Protein AF-A0A2E8AKB1-F1 (afdb_monomer_lite)

Foldseek 3Di:
DVVVVVVVVVVCVVVVVVVPPPVVCVVVCVPDDDPPPPDDDDDPDDDDPPCNPDDQDPDPDDDDDPDPVVVVVCCVVCVVVPCPPDDDPVRCVVCVVVVNNDDDPPVVVVVVVVVVVVVVVVVVVVVVVVPDPDDDDD

Sequence (138 aa):
MVKNFIVMLVLLTPIFLISCGSELAKVLGTDKMPPDEFTILTKPNLIIPPEYNLRPPAEGEVRPTPQQPSRELQAILFNNSNSSEDFSQSEINLMTGADVAESIPNIKEVLDSEMRDVEEVNANLETQIINTPSKKIN

Radius of gyration: 39.67 Å; chains: 1; bounding box: 84×77×95 Å

Structure (mmCIF, N/CA/C/O backbone):
data_AF-A0A2E8AKB1-F1
#
_entry.id   AF-A0A2E8AKB1-F1
#
loop_
_atom_site.group_PDB
_atom_site.id
_atom_site.type_symbol
_atom_site.label_atom_id
_atom_site.label_alt_id
_atom_site.label_comp_id
_atom_site.label_asym_id
_atom_site.label_entity_id
_atom_site.label_seq_id
_atom_site.pdbx_PDB_ins_code
_atom_site.Cartn_x
_atom_site.Cartn_y
_atom_site.Cartn_z
_atom_site.occupancy
_atom_site.B_iso_or_equiv
_atom_site.auth_seq_id
_atom_site.auth_comp_id
_atom_site.auth_asym_id
_atom_site.auth_atom_id
_atom_site.pdbx_PDB_model_num
ATOM 1 N N . MET A 1 1 ? 29.063 45.581 -60.591 1.00 61.56 1 MET A N 1
ATOM 2 C CA . MET A 1 1 ? 28.869 45.178 -59.179 1.00 61.56 1 MET A CA 1
ATOM 3 C C . MET A 1 1 ? 28.611 43.673 -59.022 1.00 61.56 1 MET A C 1
ATOM 5 O O . MET A 1 1 ? 29.262 43.052 -58.198 1.00 61.56 1 MET A O 1
ATOM 9 N N . VAL A 1 2 ? 27.759 43.059 -59.859 1.00 77.12 2 VAL A N 1
ATOM 10 C CA . VAL A 1 2 ? 27.381 41.626 -59.764 1.00 77.12 2 VAL A CA 1
ATOM 11 C C . VAL A 1 2 ? 28.548 40.640 -59.978 1.00 77.12 2 VAL A C 1
ATOM 13 O O . VAL A 1 2 ? 28.619 39.616 -59.310 1.00 77.12 2 VAL A O 1
ATOM 16 N N . LYS A 1 3 ? 29.515 40.960 -60.855 1.00 78.25 3 LYS A N 1
ATOM 17 C CA . LYS A 1 3 ? 30.681 40.095 -61.136 1.00 78.25 3 LYS A CA 1
ATOM 18 C C . LYS A 1 3 ? 31.564 39.880 -59.894 1.00 78.25 3 LYS A C 1
ATOM 20 O O . LYS A 1 3 ? 31.919 38.748 -59.592 1.00 78.25 3 LYS A O 1
ATOM 25 N N . ASN A 1 4 ? 31.874 40.944 -59.152 1.00 76.62 4 ASN A N 1
ATOM 26 C CA . ASN A 1 4 ? 32.689 40.870 -57.933 1.00 76.62 4 ASN A CA 1
ATOM 27 C C . ASN A 1 4 ? 31.974 40.094 -56.816 1.00 76.62 4 ASN A C 1
ATOM 29 O O . ASN A 1 4 ? 32.622 39.390 -56.049 1.00 76.62 4 ASN A O 1
ATOM 33 N N . PHE A 1 5 ? 30.641 40.179 -56.769 1.00 79.06 5 PHE A N 1
ATOM 34 C CA . PHE A 1 5 ? 29.824 39.425 -55.822 1.00 79.06 5 PHE A CA 1
ATOM 35 C C . PHE A 1 5 ? 29.819 37.920 -56.135 1.00 79.06 5 PHE A C 1
ATOM 37 O O . PHE A 1 5 ? 29.983 37.108 -55.232 1.00 79.06 5 PHE A O 1
ATOM 44 N N . ILE A 1 6 ? 29.736 37.542 -57.418 1.00 83.31 6 ILE A N 1
ATOM 45 C CA . ILE A 1 6 ? 29.833 36.139 -57.861 1.00 83.31 6 ILE A CA 1
ATOM 46 C C . ILE A 1 6 ? 31.212 35.550 -57.538 1.00 83.31 6 ILE A C 1
ATOM 48 O O . ILE A 1 6 ? 31.297 34.422 -57.062 1.00 83.31 6 ILE A O 1
ATOM 52 N N . VAL A 1 7 ? 32.292 36.309 -57.747 1.00 85.75 7 VAL A N 1
ATOM 53 C CA . VAL A 1 7 ? 33.654 35.849 -57.422 1.00 85.75 7 VAL A CA 1
ATOM 54 C C . VAL A 1 7 ? 33.821 35.628 -55.915 1.00 85.75 7 VAL A C 1
ATOM 56 O O . VAL A 1 7 ? 34.385 34.614 -55.514 1.00 85.75 7 VAL A O 1
ATOM 59 N N . MET A 1 8 ? 33.280 36.520 -55.079 1.00 82.00 8 MET A N 1
ATOM 60 C CA . MET A 1 8 ? 33.285 36.346 -53.621 1.00 82.00 8 MET A CA 1
ATOM 61 C C . MET A 1 8 ? 32.457 35.139 -53.170 1.00 82.00 8 MET A C 1
ATOM 63 O O . MET A 1 8 ? 32.908 34.383 -52.315 1.00 82.00 8 MET A O 1
ATOM 67 N N . LEU A 1 9 ? 31.289 34.910 -53.777 1.00 81.75 9 LEU A N 1
ATOM 68 C CA . LEU A 1 9 ? 30.443 33.754 -53.475 1.00 81.75 9 LEU A CA 1
ATOM 69 C C . LEU A 1 9 ? 31.159 32.434 -53.803 1.00 81.75 9 LEU A C 1
ATOM 71 O O . LEU A 1 9 ? 31.171 31.517 -52.988 1.00 81.75 9 LEU A O 1
ATOM 75 N N . VAL A 1 10 ? 31.803 32.355 -54.971 1.00 85.19 10 VAL A N 1
ATOM 76 C CA . VAL A 1 10 ? 32.547 31.160 -55.399 1.00 85.19 10 VAL A CA 1
ATOM 77 C C . VAL A 1 10 ? 33.753 30.910 -54.495 1.00 85.19 10 VAL A C 1
ATOM 79 O O . VAL A 1 10 ? 33.985 29.771 -54.104 1.00 85.19 10 VAL A O 1
ATOM 82 N N . LEU A 1 11 ? 34.474 31.955 -54.086 1.00 83.88 11 LEU A N 1
ATOM 83 C CA . LEU A 1 11 ? 35.616 31.810 -53.180 1.00 83.88 11 LEU A CA 1
ATOM 84 C C . LEU A 1 11 ? 35.206 31.379 -51.757 1.00 83.88 11 LEU A C 1
ATOM 86 O O . LEU A 1 11 ? 35.986 30.727 -51.069 1.00 83.88 11 LEU A O 1
ATOM 90 N N . LEU A 1 12 ? 33.987 31.717 -51.318 1.00 80.19 12 LEU A N 1
ATOM 91 C CA . LEU A 1 12 ? 33.484 31.404 -49.975 1.00 80.19 12 LEU A CA 1
ATOM 92 C C . LEU A 1 12 ? 32.954 29.964 -49.840 1.00 80.19 12 LEU A C 1
ATOM 94 O O . LEU A 1 12 ? 33.009 29.386 -48.754 1.00 80.19 12 LEU A O 1
ATOM 98 N N . THR A 1 13 ? 32.470 29.364 -50.933 1.00 75.81 13 THR A N 1
ATOM 99 C CA . THR A 1 13 ? 31.923 27.992 -50.932 1.00 75.81 13 THR A CA 1
ATOM 100 C C . THR A 1 13 ? 32.853 26.901 -50.371 1.00 75.81 13 THR A C 1
ATOM 102 O O . THR A 1 13 ? 32.374 26.143 -49.526 1.00 75.81 13 THR A O 1
ATOM 105 N N . PRO A 1 14 ? 34.154 26.792 -50.724 1.00 75.06 14 PRO A N 1
ATOM 106 C CA . PRO A 1 14 ? 35.004 25.712 -50.207 1.00 75.06 14 PRO A CA 1
ATOM 107 C C . PRO A 1 14 ? 35.242 25.792 -48.693 1.00 75.06 14 PRO A C 1
ATOM 109 O O . PRO A 1 14 ? 35.444 24.765 -48.053 1.00 75.06 14 PRO A O 1
ATOM 112 N N . ILE A 1 15 ? 35.172 26.987 -48.101 1.00 74.69 15 ILE A N 1
ATOM 113 C CA . ILE A 1 15 ? 35.397 27.191 -46.661 1.00 74.69 15 ILE A CA 1
ATOM 114 C C . ILE A 1 15 ? 34.219 26.631 -45.849 1.00 74.69 15 ILE A C 1
ATOM 116 O O . ILE A 1 15 ? 34.420 26.043 -44.788 1.00 74.69 15 ILE A O 1
ATOM 120 N N . PHE A 1 16 ? 32.998 26.734 -46.382 1.00 70.56 16 PHE A N 1
ATOM 121 C CA . PHE A 1 16 ? 31.799 26.162 -45.764 1.00 70.56 16 PHE A CA 1
ATOM 122 C C . PHE A 1 16 ? 31.812 24.625 -45.735 1.00 70.56 16 PHE A C 1
ATOM 124 O O . PHE A 1 16 ? 31.303 24.026 -44.790 1.00 70.56 16 PHE A O 1
ATOM 131 N N . LEU A 1 17 ? 32.424 23.977 -46.733 1.00 68.00 17 LEU A N 1
ATOM 132 C CA . LEU A 1 17 ? 32.488 22.511 -46.833 1.00 68.00 17 LEU A CA 1
ATOM 133 C C . LEU A 1 17 ? 33.452 21.874 -45.814 1.00 68.00 17 LEU A C 1
ATOM 135 O O . LEU A 1 17 ? 33.227 20.743 -45.389 1.00 68.00 17 LEU A O 1
ATOM 139 N N . ILE A 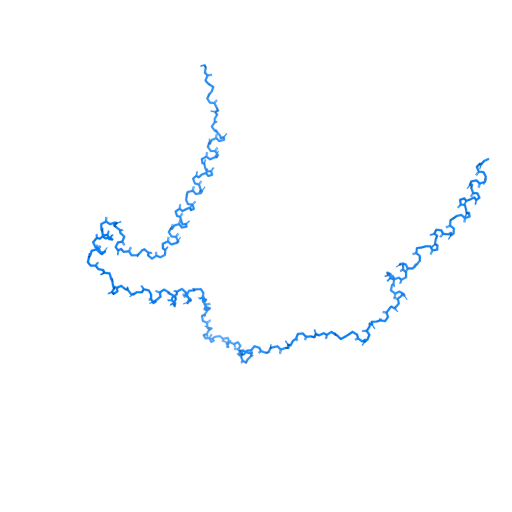1 18 ? 34.497 22.588 -45.380 1.00 68.88 18 ILE A N 1
ATOM 140 C CA . ILE A 1 18 ? 35.508 22.063 -44.440 1.00 68.88 18 ILE A CA 1
ATOM 141 C C . ILE A 1 18 ? 34.958 21.976 -43.002 1.00 68.88 18 ILE A C 1
ATOM 143 O O . ILE A 1 18 ? 35.403 21.141 -42.218 1.00 68.88 18 ILE A O 1
ATOM 147 N N . SER A 1 19 ? 33.947 22.780 -42.655 1.00 63.53 19 SER A N 1
ATOM 148 C CA . SER A 1 19 ? 33.406 22.844 -41.288 1.00 63.53 19 SER A CA 1
ATOM 149 C C . SER A 1 19 ? 32.500 21.667 -40.898 1.00 63.53 19 SER A C 1
ATOM 151 O O . SER A 1 19 ? 32.231 21.494 -39.714 1.00 63.53 19 SER A O 1
ATOM 153 N N . CYS A 1 20 ? 32.005 20.870 -41.851 1.00 66.31 20 CYS A N 1
ATOM 154 C CA . CYS A 1 20 ? 30.987 19.836 -41.597 1.00 66.31 20 CYS A CA 1
ATOM 155 C C . CYS A 1 20 ? 31.558 18.399 -41.527 1.00 66.31 20 CYS A C 1
ATOM 157 O O . CYS A 1 20 ? 30.844 17.448 -41.218 1.00 66.31 20 CYS A O 1
ATOM 159 N N . GLY A 1 21 ? 32.852 18.210 -41.808 1.00 65.31 21 GLY A N 1
ATOM 160 C CA . GLY A 1 21 ? 33.438 16.871 -41.966 1.00 65.31 21 GLY A CA 1
ATOM 161 C C . GLY A 1 21 ? 33.709 16.102 -40.666 1.00 65.31 21 GLY A C 1
ATOM 162 O O . GLY A 1 21 ? 33.665 14.873 -40.667 1.00 65.31 21 GLY A O 1
ATOM 163 N N . SER A 1 22 ? 33.980 16.793 -39.557 1.00 66.06 22 SER A N 1
ATOM 164 C CA . SER A 1 22 ? 34.402 16.156 -38.297 1.00 66.06 22 SER A CA 1
ATOM 165 C C . SER A 1 22 ? 33.268 15.414 -37.589 1.00 66.06 22 SER A C 1
ATOM 167 O O . SER A 1 22 ? 33.473 14.333 -37.043 1.00 66.06 22 SER A O 1
ATOM 169 N N . GLU A 1 23 ? 32.056 15.959 -37.632 1.00 70.19 23 GLU A N 1
ATOM 170 C CA . GLU A 1 23 ? 30.883 15.351 -37.001 1.00 70.19 23 GLU A CA 1
ATOM 171 C C . GLU A 1 23 ? 30.356 14.165 -37.822 1.00 70.19 23 GLU A C 1
ATOM 173 O O . GLU A 1 23 ? 29.952 13.142 -37.267 1.00 70.19 23 GLU A O 1
ATOM 178 N N . LEU A 1 24 ? 30.469 14.245 -39.153 1.00 71.31 24 LEU A N 1
ATOM 179 C CA . LEU A 1 24 ? 30.083 13.166 -40.060 1.00 71.31 24 LEU A CA 1
ATOM 180 C C . LEU A 1 24 ? 30.954 11.915 -39.853 1.00 71.31 24 LEU A C 1
ATOM 182 O O . LEU A 1 24 ? 30.427 10.810 -39.784 1.00 71.31 24 LEU A O 1
ATOM 186 N N . ALA A 1 25 ? 32.266 12.071 -39.656 1.00 71.81 25 ALA A N 1
ATOM 187 C CA . ALA A 1 25 ? 33.171 10.955 -39.357 1.00 71.81 25 ALA A CA 1
ATOM 188 C C . ALA A 1 25 ? 32.845 10.239 -38.028 1.00 71.81 25 ALA A C 1
ATOM 190 O O . ALA A 1 25 ? 33.078 9.032 -37.896 1.00 71.81 25 ALA A O 1
ATOM 191 N N . LYS A 1 26 ? 32.275 10.975 -37.066 1.00 71.62 26 LYS A N 1
ATOM 192 C CA . LYS A 1 26 ? 31.843 10.465 -35.760 1.00 71.62 26 LYS A CA 1
ATOM 193 C C . LYS A 1 26 ? 30.523 9.695 -35.846 1.00 71.62 26 LYS A C 1
ATOM 195 O O . LYS A 1 26 ? 30.388 8.652 -35.216 1.00 71.62 26 LYS A O 1
ATOM 200 N N . VAL A 1 27 ? 29.585 10.151 -36.682 1.00 73.25 27 VAL A N 1
ATOM 201 C CA . VAL A 1 27 ? 28.311 9.454 -36.954 1.00 73.25 27 VAL A CA 1
ATOM 202 C C . VAL A 1 27 ? 28.509 8.221 -37.843 1.00 73.25 27 VAL A C 1
ATOM 204 O O . VAL A 1 27 ? 27.880 7.192 -37.614 1.00 73.25 27 VAL A O 1
ATOM 207 N N . LEU A 1 28 ? 29.410 8.287 -38.829 1.00 77.56 28 LEU A N 1
ATOM 208 C CA . LEU A 1 28 ? 29.745 7.160 -39.713 1.00 77.56 28 LEU A CA 1
ATOM 209 C C . LEU A 1 28 ? 30.642 6.104 -39.036 1.00 77.56 28 LEU A C 1
ATOM 211 O O . LEU A 1 28 ? 30.967 5.092 -39.655 1.00 77.56 28 LEU A O 1
ATOM 215 N N . GLY A 1 29 ? 31.059 6.320 -37.781 1.00 69.12 29 GLY A N 1
ATOM 216 C CA . GLY A 1 29 ? 31.863 5.364 -37.010 1.00 69.12 29 GLY A CA 1
ATOM 217 C C . GLY A 1 29 ? 33.282 5.151 -37.549 1.00 69.12 29 GLY A C 1
ATOM 218 O O . GLY A 1 29 ? 33.957 4.193 -37.164 1.00 69.12 29 GLY A O 1
ATOM 219 N N . THR A 1 30 ? 33.739 6.027 -38.448 1.00 75.69 30 THR A N 1
ATOM 220 C CA . THR A 1 30 ? 35.122 6.044 -38.943 1.00 75.69 30 THR A CA 1
ATOM 221 C C . THR A 1 30 ? 36.079 6.638 -37.913 1.00 75.69 30 THR A C 1
ATOM 223 O O . THR A 1 30 ? 37.261 6.306 -37.918 1.00 75.69 30 THR A O 1
ATOM 226 N N . ASP A 1 31 ? 35.561 7.474 -37.009 1.00 75.31 31 ASP A N 1
ATOM 227 C CA . ASP A 1 31 ? 36.273 7.966 -35.833 1.00 75.31 31 ASP A CA 1
ATOM 228 C C . ASP A 1 31 ? 36.186 6.926 -34.701 1.00 75.31 31 ASP A C 1
ATOM 230 O O . ASP A 1 31 ? 35.213 6.853 -33.947 1.00 75.31 31 ASP A O 1
ATOM 234 N N . LYS A 1 32 ? 37.178 6.031 -34.636 1.00 72.31 32 LYS A N 1
ATOM 235 C CA . LYS A 1 32 ? 37.279 5.012 -33.584 1.00 72.31 32 LYS A CA 1
ATOM 236 C C . LYS A 1 32 ? 37.900 5.637 -32.339 1.00 72.31 32 LYS A C 1
ATOM 238 O O . LYS A 1 32 ? 39.119 5.640 -32.194 1.00 72.31 32 LYS A O 1
ATOM 243 N N . MET A 1 33 ? 37.067 6.117 -31.422 1.00 73.38 33 MET A N 1
ATOM 244 C CA . MET A 1 33 ? 37.511 6.436 -30.066 1.00 73.38 33 MET A CA 1
ATOM 245 C C . MET A 1 33 ? 37.632 5.111 -29.292 1.00 73.38 33 MET A C 1
ATOM 247 O O . MET A 1 33 ? 36.612 4.434 -29.122 1.00 73.38 33 MET A O 1
ATOM 251 N N . PRO A 1 34 ? 38.843 4.666 -28.897 1.00 78.75 34 PRO A N 1
ATOM 252 C CA . PRO A 1 34 ? 38.981 3.437 -28.126 1.00 78.75 34 PRO A CA 1
ATOM 253 C C . PRO A 1 34 ? 38.206 3.588 -26.806 1.00 78.75 34 PRO A C 1
ATOM 255 O O . PRO A 1 34 ? 38.256 4.666 -26.205 1.00 78.75 34 PRO A O 1
ATOM 258 N N . PRO A 1 35 ? 37.459 2.560 -26.363 1.00 79.88 35 PRO A N 1
ATOM 259 C CA . PRO A 1 35 ? 36.858 2.565 -25.036 1.00 79.88 35 PRO A CA 1
ATOM 260 C C . PRO A 1 35 ? 37.934 2.815 -23.979 1.00 79.88 35 PRO A C 1
ATOM 262 O O . PRO A 1 35 ? 39.061 2.349 -24.127 1.00 79.88 35 PRO A O 1
ATOM 265 N N . ASP A 1 36 ? 37.595 3.546 -22.922 1.00 85.75 36 ASP A N 1
ATOM 266 C CA . ASP A 1 36 ? 38.524 3.772 -21.818 1.00 85.75 36 ASP A CA 1
ATOM 267 C C . ASP A 1 36 ? 38.754 2.458 -21.057 1.00 85.75 36 ASP A C 1
ATOM 269 O O . ASP A 1 36 ? 37.949 2.051 -20.216 1.00 85.75 36 ASP A O 1
ATOM 273 N N . GLU A 1 37 ? 39.856 1.781 -21.388 1.00 83.62 37 GLU A N 1
ATOM 274 C CA . GLU A 1 37 ? 40.264 0.490 -20.819 1.00 83.62 37 GLU A CA 1
ATOM 275 C C . GLU A 1 37 ? 40.560 0.565 -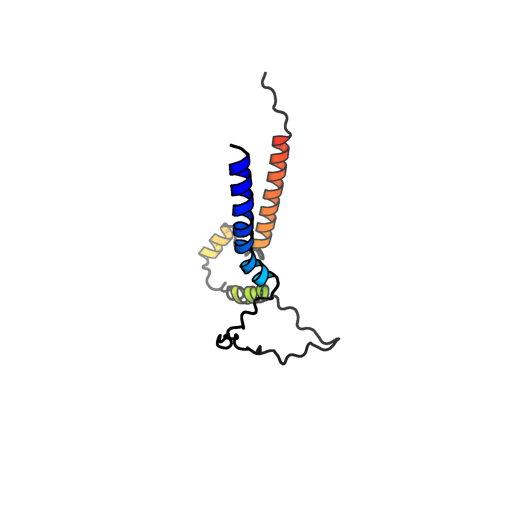19.312 1.00 83.62 37 GLU A C 1
ATOM 277 O O . GLU A 1 37 ? 40.666 -0.470 -18.652 1.00 83.62 37 GLU A O 1
ATOM 282 N N . PHE A 1 38 ? 40.651 1.773 -18.746 1.00 84.94 38 PHE A N 1
ATOM 283 C CA . PHE A 1 38 ? 40.893 1.995 -17.322 1.00 84.94 38 PHE A CA 1
ATOM 284 C C . PHE A 1 38 ? 39.636 2.400 -16.547 1.00 84.94 38 PHE A C 1
ATOM 286 O O . PHE A 1 38 ? 39.696 2.552 -15.324 1.00 84.94 38 PHE A O 1
ATOM 293 N N . THR A 1 39 ? 38.482 2.530 -17.208 1.00 84.56 39 THR A N 1
ATOM 294 C CA . THR A 1 39 ? 37.218 2.763 -16.508 1.00 84.56 39 THR A CA 1
ATOM 295 C C . THR A 1 39 ? 36.798 1.497 -15.753 1.00 84.56 39 THR A C 1
ATOM 297 O O . THR A 1 39 ? 36.349 0.504 -16.329 1.00 84.56 39 THR A O 1
ATOM 300 N N . ILE A 1 40 ? 36.910 1.538 -14.424 1.00 81.88 40 ILE A N 1
ATOM 301 C CA . ILE A 1 40 ? 36.446 0.467 -13.538 1.00 81.88 40 ILE A CA 1
ATOM 302 C C . ILE A 1 40 ? 34.939 0.637 -13.313 1.00 81.88 40 ILE A C 1
ATOM 304 O O . ILE A 1 40 ? 34.500 1.516 -12.572 1.00 81.88 40 ILE A O 1
ATOM 308 N N . LEU A 1 41 ? 34.136 -0.230 -13.931 1.00 80.06 41 LEU A N 1
ATOM 309 C CA . LEU A 1 41 ? 32.700 -0.331 -13.663 1.00 80.06 41 LEU A CA 1
ATOM 310 C C . LEU A 1 41 ? 32.472 -1.161 -12.393 1.00 80.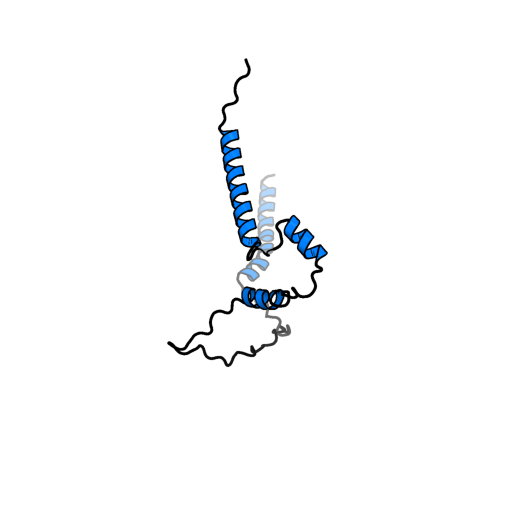06 41 LEU A C 1
ATOM 312 O O . LEU A 1 41 ? 32.784 -2.353 -12.351 1.00 80.06 41 LEU A O 1
ATOM 316 N N . THR A 1 42 ? 31.900 -0.553 -11.353 1.00 83.69 42 THR A N 1
ATOM 317 C CA . THR A 1 42 ? 31.482 -1.283 -10.153 1.00 83.69 42 THR A CA 1
ATOM 318 C C . THR A 1 42 ? 30.201 -2.061 -10.454 1.00 83.69 42 THR A C 1
ATOM 320 O O . THR A 1 42 ? 29.137 -1.498 -10.707 1.00 83.69 42 THR A O 1
ATOM 323 N N . LYS A 1 43 ? 30.292 -3.392 -10.460 1.00 82.62 43 LYS A N 1
ATOM 324 C CA . LYS A 1 43 ? 29.114 -4.255 -10.581 1.00 82.62 43 LYS A CA 1
ATOM 325 C C . LYS A 1 43 ? 28.428 -4.352 -9.214 1.00 82.62 43 LYS A C 1
ATOM 327 O O . LYS A 1 43 ? 29.136 -4.525 -8.221 1.00 82.62 43 LYS A O 1
ATOM 332 N N . PRO A 1 44 ? 27.088 -4.278 -9.124 1.00 83.38 44 PRO A N 1
ATOM 333 C CA . PRO A 1 44 ? 26.402 -4.598 -7.879 1.00 83.38 44 PRO A CA 1
ATOM 334 C C . PRO A 1 44 ? 26.759 -6.022 -7.439 1.00 83.38 44 PRO A C 1
ATOM 336 O O . PRO A 1 44 ? 26.929 -6.919 -8.271 1.00 83.38 44 PRO A O 1
ATOM 339 N N . ASN A 1 45 ? 26.867 -6.224 -6.128 1.00 79.62 45 ASN A N 1
ATOM 340 C CA . ASN A 1 45 ? 27.115 -7.546 -5.564 1.00 79.62 45 ASN A CA 1
ATOM 341 C C . ASN A 1 45 ? 25.997 -8.512 -5.980 1.00 79.62 45 ASN A C 1
ATOM 343 O O . ASN A 1 45 ? 24.815 -8.172 -5.916 1.00 79.62 45 ASN A O 1
ATOM 347 N N . LEU A 1 46 ? 26.370 -9.729 -6.381 1.00 82.69 46 LEU A N 1
ATOM 348 C CA . LEU A 1 46 ? 25.407 -10.803 -6.607 1.00 82.69 46 LEU A CA 1
ATOM 349 C C . LEU A 1 46 ? 24.912 -11.306 -5.245 1.00 82.69 46 LEU A C 1
ATOM 351 O O . LEU A 1 46 ? 25.680 -11.896 -4.489 1.00 82.69 46 LEU A O 1
ATOM 355 N N . ILE A 1 47 ? 23.637 -11.069 -4.935 1.00 83.50 47 ILE A N 1
ATOM 356 C CA . ILE A 1 47 ? 22.967 -11.641 -3.762 1.00 83.50 47 ILE A CA 1
ATOM 357 C C . ILE A 1 47 ? 22.194 -12.865 -4.239 1.00 83.50 47 ILE A C 1
ATOM 359 O O . ILE A 1 47 ? 21.328 -12.759 -5.107 1.00 83.50 47 ILE A O 1
ATOM 363 N N . ILE A 1 48 ? 22.516 -14.028 -3.679 1.00 82.81 48 ILE A N 1
ATOM 364 C CA . ILE A 1 48 ? 21.723 -15.242 -3.869 1.00 82.81 48 ILE A CA 1
ATOM 365 C C . ILE A 1 48 ? 20.566 -15.165 -2.866 1.00 82.81 48 ILE A C 1
ATOM 367 O O . ILE A 1 48 ? 20.833 -15.036 -1.668 1.00 82.81 48 ILE A O 1
ATOM 371 N N . PRO A 1 49 ? 19.298 -15.207 -3.312 1.00 82.50 49 PRO A N 1
ATOM 372 C CA . PRO A 1 49 ? 18.166 -15.225 -2.397 1.00 82.50 49 PRO A CA 1
ATOM 373 C C . PRO A 1 49 ? 18.257 -16.427 -1.440 1.00 82.50 49 PRO A C 1
ATOM 375 O O . PRO A 1 49 ? 18.645 -17.511 -1.883 1.00 82.50 49 PRO A O 1
ATOM 378 N N . PRO A 1 50 ? 17.868 -16.275 -0.160 1.00 80.69 50 PRO A N 1
ATOM 379 C CA . PRO A 1 50 ? 17.906 -17.366 0.823 1.00 80.69 50 PRO A CA 1
ATOM 380 C C . PRO A 1 50 ? 17.108 -18.598 0.366 1.00 80.69 50 PRO A C 1
ATOM 382 O O . PRO A 1 50 ? 17.490 -19.731 0.637 1.00 80.69 50 PRO A O 1
ATOM 385 N N . GLU A 1 51 ? 16.070 -18.371 -0.437 1.00 77.88 51 GLU A N 1
ATOM 386 C CA . GLU A 1 51 ? 15.160 -19.395 -0.943 1.00 77.88 51 GLU A CA 1
ATOM 387 C C . GLU A 1 51 ? 15.517 -19.917 -2.353 1.00 77.88 51 GLU A C 1
ATOM 389 O O . GLU A 1 51 ? 14.675 -20.500 -3.033 1.00 77.88 51 GLU A O 1
ATOM 394 N N . TYR A 1 52 ? 16.754 -19.733 -2.840 1.00 71.81 52 TYR A N 1
ATOM 395 C CA . TYR A 1 52 ? 17.142 -20.174 -4.197 1.00 71.81 52 TYR A CA 1
ATOM 396 C C . TYR A 1 52 ? 17.077 -21.701 -4.400 1.00 71.81 52 TYR A C 1
ATOM 398 O O . TYR A 1 52 ? 16.944 -22.185 -5.522 1.00 71.81 52 TYR A O 1
ATOM 406 N N . ASN A 1 53 ? 17.146 -22.476 -3.316 1.00 76.31 53 ASN A N 1
ATOM 407 C CA . ASN A 1 53 ? 17.087 -23.938 -3.373 1.00 76.31 53 ASN A CA 1
ATOM 408 C C . ASN A 1 53 ? 15.656 -24.492 -3.472 1.00 76.31 53 ASN A C 1
ATOM 410 O O . ASN A 1 53 ? 15.488 -25.712 -3.568 1.00 76.31 53 ASN A O 1
ATOM 414 N N . LEU A 1 54 ? 14.627 -23.637 -3.442 1.00 76.69 54 LEU A N 1
ATOM 415 C CA . LEU A 1 54 ? 13.249 -24.087 -3.580 1.00 76.69 54 LEU A CA 1
ATOM 416 C C . LEU A 1 54 ? 12.985 -24.506 -5.027 1.00 76.69 54 LEU A C 1
ATOM 418 O O . LEU A 1 54 ? 12.940 -23.693 -5.951 1.00 76.69 54 LEU A O 1
ATOM 422 N N . ARG A 1 55 ? 12.789 -25.809 -5.228 1.00 78.56 55 ARG A N 1
ATOM 423 C CA . ARG A 1 55 ? 12.246 -26.328 -6.484 1.00 78.56 55 ARG A CA 1
ATOM 424 C C . ARG A 1 55 ? 10.766 -25.947 -6.557 1.00 78.56 55 ARG A C 1
ATOM 426 O O . ARG A 1 55 ? 10.078 -26.073 -5.542 1.00 78.56 55 ARG A O 1
ATOM 433 N N . PRO A 1 56 ? 10.255 -25.527 -7.728 1.00 76.50 56 PRO A N 1
ATOM 434 C CA . PRO A 1 56 ? 8.817 -25.440 -7.931 1.00 76.50 56 PRO A CA 1
ATOM 435 C C . PRO A 1 56 ? 8.154 -26.765 -7.511 1.00 76.50 56 PRO A C 1
ATOM 437 O O . PRO A 1 56 ? 8.712 -27.825 -7.820 1.00 76.50 56 PRO A O 1
ATOM 440 N N . PRO A 1 57 ? 7.009 -26.733 -6.803 1.00 78.88 57 PRO A N 1
ATOM 441 C CA . PRO A 1 57 ? 6.269 -27.945 -6.465 1.00 78.88 57 PRO A CA 1
ATOM 442 C C . PRO A 1 57 ? 5.996 -28.776 -7.723 1.00 78.88 57 PRO A C 1
ATOM 444 O O . PRO A 1 57 ? 5.717 -28.209 -8.784 1.00 78.88 57 PRO A O 1
ATOM 447 N N . ALA A 1 58 ? 6.093 -30.104 -7.616 1.00 80.69 58 ALA A N 1
ATOM 448 C CA . ALA A 1 58 ? 5.815 -30.999 -8.734 1.00 80.69 58 ALA A CA 1
ATOM 449 C C . ALA A 1 58 ? 4.382 -30.794 -9.259 1.00 80.69 58 ALA A C 1
ATOM 451 O O . ALA A 1 58 ? 3.484 -30.366 -8.529 1.00 80.69 58 ALA A O 1
ATOM 452 N N . GLU A 1 59 ? 4.155 -31.097 -10.536 1.00 72.38 59 GLU A N 1
ATOM 453 C CA . GLU A 1 59 ? 2.820 -31.038 -11.132 1.00 72.38 59 GLU A CA 1
ATOM 454 C C . GLU A 1 59 ? 1.872 -31.988 -10.375 1.00 72.38 59 GLU A C 1
ATOM 456 O O . GLU A 1 59 ? 2.036 -33.204 -10.421 1.00 72.38 59 GLU A O 1
ATOM 461 N N . GLY A 1 60 ? 0.903 -31.430 -9.639 1.00 75.06 60 GLY A N 1
ATOM 462 C CA . GLY A 1 60 ? -0.046 -32.184 -8.805 1.00 75.06 60 GLY A CA 1
ATOM 463 C C . GLY A 1 60 ? 0.216 -32.126 -7.294 1.00 75.06 60 GLY A C 1
ATOM 464 O O . GLY A 1 60 ? -0.656 -32.523 -6.525 1.00 75.06 60 GLY A O 1
ATOM 465 N N . GLU A 1 61 ? 1.357 -31.589 -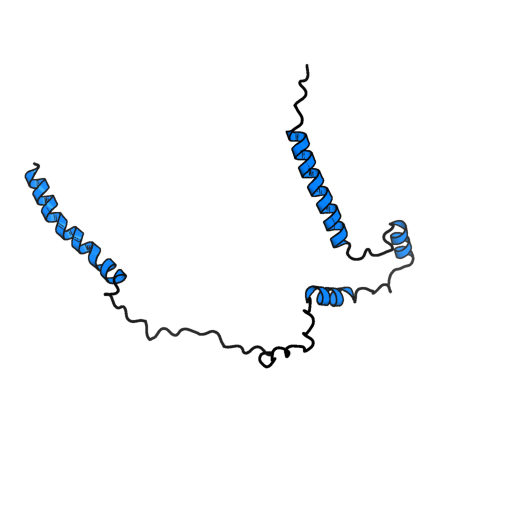6.853 1.00 77.69 61 GLU A N 1
ATOM 466 C CA . GLU A 1 61 ? 1.627 -31.309 -5.438 1.00 77.69 61 GLU A CA 1
ATOM 467 C C . GLU A 1 61 ? 0.811 -30.089 -4.968 1.00 77.69 61 GLU A C 1
ATOM 469 O O . GLU A 1 61 ? 0.531 -29.165 -5.745 1.00 77.69 61 GLU A O 1
ATOM 474 N N . VAL A 1 62 ? 0.438 -30.059 -3.684 1.00 75.69 62 VAL A N 1
ATOM 475 C CA . VAL A 1 62 ? -0.257 -28.916 -3.079 1.00 75.69 62 VAL A CA 1
ATOM 476 C C . VAL A 1 62 ? 0.630 -27.680 -3.209 1.00 75.69 62 VAL A C 1
ATOM 478 O O . VAL A 1 62 ? 1.674 -27.561 -2.568 1.00 75.69 62 VAL A O 1
ATOM 481 N N . ARG A 1 63 ? 0.210 -26.738 -4.058 1.00 73.69 63 ARG A N 1
ATOM 482 C CA . ARG A 1 63 ? 0.839 -25.420 -4.129 1.00 73.69 63 ARG A CA 1
ATOM 483 C C . ARG A 1 63 ? 0.654 -24.730 -2.775 1.00 73.69 63 ARG A C 1
ATOM 485 O O . ARG A 1 63 ? -0.459 -24.783 -2.245 1.00 73.69 63 ARG A O 1
ATOM 492 N N . PRO A 1 64 ? 1.681 -24.051 -2.233 1.00 74.25 64 PRO A N 1
ATOM 493 C CA . PRO A 1 64 ? 1.461 -23.158 -1.111 1.00 74.25 64 PRO A CA 1
ATOM 494 C C . PRO A 1 64 ? 0.370 -22.163 -1.509 1.00 74.25 64 PRO A C 1
ATOM 496 O O . PRO A 1 64 ? 0.443 -21.552 -2.581 1.00 74.25 64 PRO A O 1
ATOM 499 N N . THR A 1 65 ? -0.671 -22.050 -0.683 1.00 75.06 65 THR A N 1
ATOM 500 C CA . THR A 1 65 ? -1.739 -21.071 -0.891 1.00 75.06 65 THR A CA 1
ATOM 501 C C . THR A 1 65 ? -1.086 -19.699 -1.047 1.00 75.06 65 THR A C 1
ATOM 503 O O . THR A 1 65 ? -0.196 -19.391 -0.250 1.00 75.06 65 THR A O 1
ATOM 506 N N . PRO A 1 66 ? -1.469 -18.880 -2.046 1.00 70.88 66 PRO A N 1
ATOM 507 C CA . PRO A 1 66 ? -0.946 -17.528 -2.161 1.00 70.88 66 PRO A CA 1
ATOM 508 C C . PRO A 1 66 ? -1.240 -16.798 -0.851 1.00 70.88 66 PRO A C 1
ATOM 510 O O . PRO A 1 66 ? -2.391 -16.468 -0.557 1.00 70.88 66 PRO A O 1
ATOM 513 N N . GLN A 1 67 ? -0.205 -16.614 -0.029 1.00 71.12 67 GLN A N 1
ATOM 514 C CA . GLN A 1 67 ? -0.316 -15.835 1.190 1.00 71.12 67 GLN A CA 1
ATOM 515 C C . GLN A 1 67 ? -0.689 -14.427 0.751 1.00 71.12 67 GLN A C 1
ATOM 517 O O . GLN A 1 67 ? -0.021 -13.830 -0.094 1.00 71.12 67 GLN A O 1
ATOM 522 N N . GLN A 1 68 ? -1.804 -13.921 1.264 1.00 78.94 68 GLN A N 1
ATOM 523 C CA . GLN A 1 68 ? -2.133 -12.514 1.133 1.00 78.94 68 GLN A CA 1
ATOM 524 C C . GLN A 1 68 ? -1.503 -11.828 2.341 1.00 78.94 68 GLN A C 1
ATOM 526 O O . GLN A 1 68 ? -2.128 -11.822 3.405 1.00 78.94 68 GLN A O 1
ATOM 531 N N . PRO A 1 69 ? -0.272 -11.287 2.215 1.00 76.12 69 PRO A N 1
ATOM 532 C CA . PRO A 1 69 ? 0.461 -10.752 3.357 1.00 76.12 69 PRO A CA 1
ATOM 533 C C . PRO A 1 69 ? -0.338 -9.653 4.053 1.00 76.12 69 PRO A C 1
ATOM 535 O O . PRO A 1 69 ? -0.260 -9.527 5.262 1.00 76.12 69 PRO A O 1
ATOM 538 N N . SER A 1 70 ? -1.175 -8.912 3.318 1.00 80.00 70 SER A N 1
ATOM 539 C CA . SER A 1 70 ? -2.100 -7.922 3.872 1.00 80.00 70 SER A CA 1
ATOM 540 C C . SER A 1 70 ? -3.106 -8.518 4.859 1.00 80.00 70 SER A C 1
ATOM 542 O O . SER A 1 70 ? -3.325 -7.935 5.915 1.00 80.00 70 SER A O 1
ATOM 544 N N . ARG A 1 71 ? -3.704 -9.672 4.547 1.00 77.81 71 ARG A N 1
ATOM 545 C CA . ARG A 1 71 ? -4.706 -10.327 5.401 1.00 77.81 71 ARG A CA 1
ATOM 546 C C . ARG A 1 71 ? -4.068 -10.936 6.643 1.00 77.81 71 ARG A C 1
ATOM 548 O O . ARG A 1 71 ? -4.631 -10.850 7.728 1.00 77.81 71 ARG A O 1
ATOM 555 N N . GLU A 1 72 ? -2.883 -11.514 6.477 1.00 80.31 72 GLU A N 1
ATOM 556 C CA . GLU A 1 72 ? -2.092 -12.056 7.580 1.00 80.31 72 GLU A CA 1
ATOM 557 C C . GLU A 1 72 ? -1.595 -10.943 8.513 1.00 80.31 72 GLU A C 1
ATOM 559 O O . GLU A 1 72 ? -1.758 -11.051 9.725 1.00 80.31 72 GLU A O 1
ATOM 564 N N . LEU A 1 73 ? -1.100 -9.823 7.966 1.00 81.44 73 LEU A N 1
ATOM 565 C CA . LEU A 1 73 ? -0.718 -8.653 8.763 1.00 81.44 73 LEU A CA 1
ATOM 566 C C . LEU A 1 73 ? -1.913 -8.080 9.527 1.00 81.44 73 LEU A C 1
ATOM 568 O O . LEU A 1 73 ? -1.785 -7.775 10.705 1.00 81.44 73 LEU A O 1
ATOM 572 N N . GLN A 1 74 ? -3.066 -7.928 8.868 1.00 79.56 74 GLN A N 1
ATOM 573 C CA . GLN A 1 74 ? -4.286 -7.436 9.511 1.00 79.56 74 GLN A CA 1
ATOM 574 C C . GLN A 1 74 ? -4.697 -8.351 10.662 1.00 79.56 74 GLN A C 1
ATOM 576 O O . GLN A 1 74 ? -4.956 -7.865 11.760 1.00 79.56 74 GLN A O 1
ATOM 581 N N . ALA A 1 75 ? -4.690 -9.667 10.442 1.00 79.06 75 ALA A N 1
ATOM 582 C CA . ALA A 1 75 ? -4.946 -10.622 11.507 1.00 79.06 75 ALA A CA 1
ATOM 583 C C . ALA A 1 75 ? -3.948 -10.430 12.655 1.00 79.06 75 ALA A C 1
ATOM 585 O O . ALA A 1 75 ? -4.377 -10.253 13.777 1.00 79.06 75 ALA A O 1
ATOM 586 N N . ILE A 1 76 ? -2.639 -10.357 12.416 1.00 82.00 76 ILE A N 1
ATOM 587 C CA . ILE A 1 76 ? -1.651 -10.196 13.499 1.00 82.00 76 ILE A CA 1
ATOM 588 C C . ILE A 1 76 ? -1.812 -8.863 14.252 1.00 82.00 76 ILE A C 1
ATOM 590 O O . ILE A 1 76 ? -1.731 -8.841 15.480 1.00 82.00 76 ILE A O 1
ATOM 594 N N . LEU A 1 77 ? -2.053 -7.761 13.537 1.00 82.25 77 LEU A N 1
ATOM 595 C CA . LEU A 1 77 ? -2.192 -6.423 14.120 1.00 82.25 77 LEU A CA 1
ATOM 596 C C . LEU A 1 77 ? -3.463 -6.283 14.968 1.00 82.25 77 LEU A C 1
ATOM 598 O O . LEU A 1 77 ? -3.416 -5.667 16.030 1.00 82.25 77 LEU A O 1
ATOM 602 N N . PHE A 1 78 ? -4.581 -6.855 14.516 1.00 79.38 78 PHE A N 1
ATOM 603 C CA . PHE A 1 78 ? -5.892 -6.697 15.158 1.00 79.38 78 PHE A CA 1
ATOM 604 C C . PHE A 1 78 ? -6.321 -7.906 16.010 1.00 79.38 78 PHE A C 1
ATOM 606 O O . PHE A 1 78 ? -7.196 -7.782 16.858 1.00 79.38 78 PHE A O 1
ATOM 613 N N . ASN A 1 79 ? -5.684 -9.075 15.884 1.00 69.44 79 ASN A N 1
ATOM 614 C CA . ASN A 1 79 ? -5.954 -10.240 16.745 1.00 69.44 79 ASN A CA 1
ATOM 615 C C . ASN A 1 79 ? -5.551 -9.991 18.208 1.00 69.44 79 ASN A C 1
ATOM 617 O O . ASN A 1 79 ? -6.034 -10.678 19.102 1.00 69.44 79 ASN A O 1
ATOM 621 N N . ASN A 1 80 ? -4.704 -8.988 18.462 1.00 60.50 80 ASN A N 1
ATOM 622 C CA . ASN A 1 80 ? -4.287 -8.595 19.807 1.00 60.50 80 ASN A CA 1
ATOM 623 C C . ASN A 1 80 ? -5.109 -7.431 20.401 1.00 60.50 80 ASN A C 1
ATOM 625 O O . ASN A 1 80 ? -4.809 -6.981 21.499 1.00 60.50 80 ASN A O 1
ATOM 629 N N . SER A 1 81 ? -6.131 -6.919 19.700 1.00 60.34 81 SER A N 1
ATOM 630 C CA . SER A 1 81 ? -6.991 -5.839 20.217 1.00 60.34 81 SER A CA 1
ATOM 631 C C . SER A 1 81 ? -8.285 -6.334 20.866 1.00 60.34 81 SER A C 1
ATOM 633 O O . SER A 1 81 ? -9.096 -5.519 21.291 1.00 60.34 81 SER A O 1
ATOM 635 N N . ASN A 1 82 ? -8.472 -7.652 21.012 1.00 59.47 82 ASN A N 1
ATOM 636 C CA . ASN A 1 82 ? -9.538 -8.225 21.847 1.00 59.47 82 ASN A CA 1
ATOM 637 C C . ASN A 1 82 ? -9.197 -8.141 23.345 1.00 59.47 82 ASN A C 1
ATOM 639 O O . ASN A 1 82 ? -9.561 -9.018 24.126 1.00 59.47 82 ASN A O 1
ATOM 643 N N . SER A 1 83 ? -8.524 -7.073 23.773 1.00 58.56 83 SER A N 1
ATOM 644 C CA . SER A 1 83 ? -8.504 -6.648 25.168 1.00 58.56 83 SER A CA 1
ATOM 645 C C . SER A 1 83 ? -9.854 -6.007 25.502 1.00 58.56 83 SER A C 1
ATOM 647 O O . SER A 1 83 ? -9.944 -4.844 25.877 1.00 58.56 83 SER A O 1
ATOM 649 N N . SER A 1 84 ? -10.928 -6.778 25.352 1.00 57.84 84 SER A N 1
ATOM 650 C CA . SER A 1 84 ? -12.266 -6.498 25.883 1.00 57.84 84 SER A CA 1
ATOM 651 C C . SER A 1 84 ? -12.308 -6.583 27.420 1.00 57.84 84 SER A C 1
ATOM 653 O O . SER A 1 84 ? -13.381 -6.611 28.012 1.00 57.84 84 SER A O 1
ATOM 655 N N . GLU A 1 85 ? -11.146 -6.655 28.073 1.00 62.47 85 GLU A N 1
ATOM 656 C CA . GLU A 1 85 ? -11.005 -6.964 29.494 1.00 62.47 85 GLU A CA 1
ATOM 657 C C . GLU A 1 85 ? -10.988 -5.733 30.415 1.00 62.47 85 GLU A C 1
ATOM 659 O O . GLU A 1 85 ? -11.061 -5.927 31.620 1.00 62.47 85 GLU A O 1
ATOM 664 N N . ASP A 1 86 ? -11.007 -4.492 29.907 1.00 70.56 86 ASP A N 1
ATOM 665 C CA . ASP A 1 86 ? -10.869 -3.296 30.766 1.00 70.56 86 ASP A CA 1
ATOM 666 C C . ASP A 1 86 ? -11.937 -2.200 30.564 1.00 70.56 86 ASP A C 1
ATOM 668 O O . ASP A 1 86 ? -11.727 -1.046 30.936 1.00 70.56 86 ASP A O 1
ATOM 672 N N . PHE A 1 87 ? -13.120 -2.517 30.025 1.00 81.50 87 PHE A N 1
ATOM 673 C CA . PHE A 1 87 ? -14.208 -1.528 29.990 1.00 81.50 87 PHE A CA 1
ATOM 674 C C . PHE A 1 87 ? -14.964 -1.476 31.322 1.00 81.50 87 PHE A C 1
ATOM 676 O O . PHE A 1 87 ? -15.481 -2.476 31.826 1.00 81.50 87 PHE A O 1
ATOM 683 N N . SER A 1 88 ? -15.064 -0.278 31.898 1.00 90.38 88 SER A N 1
ATOM 684 C CA . SER A 1 88 ? -15.837 -0.057 33.124 1.00 90.38 88 SER A CA 1
ATOM 685 C C . SER A 1 88 ? -17.347 -0.176 32.868 1.00 90.38 88 SER A C 1
ATOM 687 O O . SER A 1 88 ? -17.834 0.108 31.776 1.00 90.38 88 SER A O 1
ATOM 689 N N . GLN A 1 89 ? -18.137 -0.507 33.895 1.00 90.00 89 GLN A N 1
ATOM 690 C CA . GLN A 1 89 ? -19.607 -0.571 33.774 1.00 90.00 89 GLN A CA 1
ATOM 691 C C . GLN A 1 89 ? -20.224 0.747 33.266 1.00 90.00 89 GLN A C 1
ATOM 693 O O . GLN A 1 89 ? -21.197 0.740 32.515 1.00 90.00 89 GLN A O 1
ATOM 698 N N . SER A 1 90 ? -19.643 1.892 33.639 1.00 90.81 90 SER A N 1
ATOM 699 C CA . SER A 1 90 ? -20.062 3.203 33.128 1.00 90.81 90 SER A CA 1
ATOM 700 C C . SER A 1 90 ? -19.795 3.383 31.635 1.00 90.81 90 SER A C 1
ATOM 702 O O . SER A 1 90 ? -20.576 4.040 30.953 1.00 90.81 90 SER A O 1
ATOM 704 N N . GLU A 1 91 ? -18.716 2.800 31.124 1.00 90.19 91 GLU A N 1
ATOM 705 C CA . GLU A 1 91 ? -18.329 2.893 29.718 1.00 90.19 91 GLU A CA 1
ATOM 706 C C . GLU A 1 91 ? -19.217 2.015 28.839 1.00 90.19 91 GLU A C 1
ATOM 708 O O . GLU A 1 91 ? -19.745 2.491 27.838 1.00 90.19 91 GLU A O 1
ATOM 713 N N . ILE A 1 92 ? -19.518 0.795 29.292 1.00 89.19 92 ILE A N 1
ATOM 714 C CA . ILE A 1 92 ? -20.496 -0.083 28.636 1.00 89.19 92 ILE A CA 1
ATOM 715 C C . ILE A 1 92 ? -21.872 0.587 28.546 1.00 89.19 92 ILE A C 1
ATOM 717 O O . ILE A 1 92 ? -22.510 0.561 27.492 1.00 89.19 92 ILE A O 1
ATOM 721 N N . ASN A 1 93 ? -22.325 1.240 29.620 1.00 91.75 93 ASN A N 1
ATOM 722 C CA . ASN A 1 93 ? -23.606 1.948 29.616 1.00 91.75 93 ASN A CA 1
ATOM 723 C C . ASN A 1 93 ? -23.616 3.137 28.645 1.00 91.75 93 ASN A C 1
ATOM 725 O O . ASN A 1 93 ? -24.634 3.385 28.000 1.00 91.75 93 ASN A O 1
ATOM 729 N N . LEU A 1 94 ? -22.497 3.856 28.515 1.00 92.50 94 LEU A N 1
ATOM 730 C CA . LEU A 1 94 ? -22.363 4.939 27.542 1.00 92.50 94 LEU A CA 1
ATOM 731 C C . LEU A 1 94 ? -22.391 4.407 26.102 1.00 92.50 94 LEU A C 1
ATOM 733 O O . LEU A 1 94 ? -23.124 4.943 25.277 1.00 92.50 94 LEU A O 1
ATOM 737 N N . MET A 1 95 ? -21.645 3.339 25.812 1.00 89.88 95 MET A N 1
ATOM 738 C CA . MET A 1 95 ? -21.608 2.707 24.487 1.00 89.88 95 MET A CA 1
ATOM 739 C C . MET A 1 95 ? -22.969 2.141 24.084 1.00 89.88 95 MET A C 1
ATOM 741 O O . MET A 1 95 ? -23.407 2.328 22.952 1.00 89.88 95 MET A O 1
ATOM 745 N N . THR A 1 96 ? -23.663 1.507 25.029 1.00 89.75 96 THR A N 1
ATOM 746 C CA . THR A 1 96 ? -25.025 0.997 24.825 1.00 89.75 96 THR A CA 1
ATOM 747 C C . THR A 1 96 ? -26.005 2.143 24.587 1.00 89.75 96 THR A C 1
ATOM 749 O O . THR A 1 96 ? -26.844 2.056 23.699 1.00 89.75 96 THR A O 1
ATOM 752 N N . GLY A 1 97 ? -25.880 3.252 25.324 1.00 91.50 97 GLY A N 1
ATOM 753 C CA . GLY A 1 97 ? -26.697 4.446 25.093 1.00 91.50 97 GLY A CA 1
ATOM 754 C C . GLY A 1 97 ? -26.418 5.140 23.754 1.00 91.50 97 GLY A C 1
ATOM 755 O O . GLY A 1 97 ? -27.295 5.826 23.234 1.00 91.50 97 GLY A O 1
ATOM 756 N N . ALA A 1 98 ? -25.220 4.955 23.197 1.00 92.31 98 ALA A N 1
ATOM 757 C CA . ALA A 1 98 ? -24.813 5.484 21.899 1.00 92.31 98 ALA A CA 1
ATOM 758 C C . ALA A 1 98 ? -25.090 4.527 20.722 1.00 92.31 98 ALA A C 1
ATOM 760 O O . ALA A 1 98 ? -24.805 4.900 19.589 1.00 92.31 98 ALA A O 1
ATOM 761 N N . ASP A 1 99 ? -25.627 3.328 20.979 1.00 87.25 99 ASP A N 1
ATOM 762 C CA . ASP A 1 99 ? -25.829 2.257 19.986 1.00 87.25 99 ASP A CA 1
ATOM 763 C C . ASP A 1 99 ? -24.527 1.801 19.284 1.00 87.25 99 ASP A C 1
ATOM 765 O O . ASP A 1 99 ? -24.521 1.372 18.136 1.00 87.25 99 ASP A O 1
ATOM 769 N N . VAL A 1 100 ? -23.389 1.895 19.988 1.00 87.69 100 VAL A N 1
ATOM 770 C CA . VAL A 1 100 ? -22.048 1.487 19.501 1.00 87.69 100 VAL A CA 1
ATOM 771 C C . VAL A 1 100 ? -21.474 0.355 20.363 1.00 87.69 100 VAL A C 1
ATOM 773 O O . VAL A 1 100 ? -20.265 0.204 20.518 1.00 87.69 100 VAL A O 1
ATOM 776 N N . ALA A 1 101 ? -22.343 -0.431 21.002 1.00 81.12 101 ALA A N 1
ATOM 777 C CA . ALA A 1 101 ? -21.920 -1.527 21.876 1.00 81.12 101 ALA A CA 1
ATOM 778 C C . ALA A 1 101 ? -21.279 -2.693 21.099 1.00 81.12 101 ALA A C 1
ATOM 780 O O . ALA A 1 101 ? -20.496 -3.452 21.668 1.00 81.12 101 ALA A O 1
ATOM 781 N N . GLU A 1 102 ? -21.590 -2.823 19.808 1.00 81.50 102 GLU A N 1
ATOM 782 C CA . GLU A 1 102 ? -21.066 -3.863 18.929 1.00 81.50 102 GLU A CA 1
ATOM 783 C C . GLU A 1 102 ? -20.143 -3.261 17.861 1.00 81.50 102 GLU A C 1
ATOM 785 O O . GLU A 1 102 ? -20.462 -2.263 17.214 1.00 81.50 102 GLU A O 1
ATOM 790 N N . SER A 1 103 ? -18.971 -3.873 17.676 1.00 80.50 103 SER A N 1
ATOM 791 C CA . SER A 1 103 ? -18.045 -3.495 16.608 1.00 80.50 103 SER A CA 1
ATOM 792 C C . SER A 1 103 ? -18.561 -4.007 15.266 1.00 80.50 103 SER A C 1
ATOM 794 O O . SER A 1 103 ? -18.784 -5.207 15.108 1.00 80.50 103 SER A O 1
ATOM 796 N N . ILE A 1 104 ? -18.703 -3.118 14.280 1.00 80.88 104 ILE A N 1
ATOM 797 C CA . ILE A 1 104 ? -19.104 -3.501 12.923 1.00 80.88 104 ILE A CA 1
ATOM 798 C C . ILE A 1 104 ? -17.891 -4.109 12.197 1.00 80.88 104 ILE A C 1
ATOM 800 O O . ILE A 1 104 ? -16.919 -3.392 11.914 1.00 80.88 104 ILE A O 1
ATOM 804 N N . PRO A 1 105 ? -17.918 -5.408 11.842 1.00 80.50 105 PRO A N 1
ATOM 805 C CA . PRO A 1 105 ? -16.845 -6.003 11.061 1.00 80.50 105 PRO A CA 1
ATOM 806 C C . PRO A 1 105 ? -16.807 -5.361 9.669 1.00 80.50 105 PRO A C 1
ATOM 808 O O . PRO A 1 105 ? -17.842 -5.117 9.057 1.00 80.50 105 PRO A O 1
ATOM 811 N N . ASN A 1 106 ? -15.606 -5.103 9.150 1.00 85.31 106 ASN A N 1
ATOM 812 C CA . ASN A 1 106 ? -15.399 -4.514 7.819 1.00 85.31 106 ASN A CA 1
ATOM 813 C C . ASN A 1 106 ? -16.059 -3.132 7.610 1.00 85.31 106 ASN A C 1
ATOM 815 O O . ASN A 1 106 ? -16.385 -2.782 6.480 1.00 85.31 106 ASN A O 1
ATOM 819 N N . ILE A 1 107 ? -16.202 -2.304 8.656 1.00 87.06 107 ILE A N 1
ATOM 820 C CA . ILE A 1 107 ? -16.820 -0.960 8.568 1.00 87.06 107 ILE A CA 1
ATOM 821 C C . ILE A 1 107 ? -16.264 -0.071 7.439 1.00 87.06 107 ILE A C 1
ATOM 823 O O . ILE A 1 107 ? -16.979 0.754 6.882 1.00 87.06 107 ILE A O 1
ATOM 827 N N . LYS A 1 108 ? -14.992 -0.256 7.062 1.00 87.62 108 LYS A N 1
ATOM 828 C CA . LYS A 1 108 ? -14.372 0.429 5.918 1.00 87.62 108 LYS A CA 1
ATOM 829 C C . LYS A 1 108 ? -15.071 0.117 4.593 1.00 87.62 108 LYS A C 1
ATOM 831 O O . LYS A 1 108 ? -15.313 1.030 3.823 1.00 87.62 108 LYS A O 1
ATOM 836 N N . GLU A 1 109 ? -15.409 -1.146 4.349 1.00 89.81 109 GLU A N 1
ATOM 837 C CA . GLU A 1 109 ? -16.072 -1.576 3.114 1.00 89.81 109 GLU A CA 1
ATOM 838 C C . GLU A 1 109 ? -17.502 -1.039 3.035 1.00 89.81 109 GLU A C 1
ATOM 840 O O . GLU A 1 109 ? -17.923 -0.558 1.985 1.00 89.81 109 GLU A O 1
ATOM 845 N N . VAL A 1 110 ? -18.216 -1.057 4.165 1.00 89.19 110 VAL A N 1
ATOM 846 C CA . VAL A 1 110 ? -19.552 -0.460 4.277 1.00 89.19 110 VAL A CA 1
ATOM 847 C C . VAL A 1 110 ? -19.484 1.037 3.976 1.00 89.19 110 VAL A C 1
ATOM 849 O O . VAL A 1 110 ? -20.194 1.508 3.093 1.00 89.19 110 VAL A O 1
ATOM 852 N N . LEU A 1 111 ? -18.565 1.770 4.610 1.00 90.69 111 LEU A N 1
ATOM 853 C CA . LEU A 1 111 ? -18.398 3.204 4.371 1.00 90.69 111 LEU A CA 1
ATOM 854 C C . LEU A 1 111 ? -18.025 3.513 2.915 1.00 90.69 111 LEU A C 1
ATOM 856 O O . LEU A 1 111 ? -18.576 4.433 2.319 1.00 90.69 111 LEU A O 1
ATOM 860 N N . ASP A 1 112 ? -17.121 2.733 2.322 1.00 90.88 112 ASP A N 1
ATOM 861 C CA . ASP A 1 112 ? -16.733 2.899 0.921 1.00 90.88 112 ASP A CA 1
ATOM 862 C C . ASP A 1 112 ? -17.907 2.610 -0.033 1.00 90.88 112 ASP A C 1
ATOM 864 O O . ASP A 1 112 ? -17.987 3.203 -1.110 1.00 90.88 112 ASP A O 1
ATOM 868 N N . SER A 1 113 ? -18.819 1.701 0.336 1.00 88.56 113 SER A N 1
ATOM 869 C CA . SER A 1 113 ? -20.053 1.454 -0.421 1.00 88.56 113 SER A CA 1
ATOM 870 C C . SER A 1 113 ? -21.036 2.622 -0.305 1.00 88.56 113 SER A C 1
ATOM 872 O O . SER A 1 113 ? -21.490 3.127 -1.327 1.00 88.56 113 SER A O 1
ATOM 874 N N . GLU A 1 114 ? -21.253 3.143 0.904 1.00 87.31 114 GLU A N 1
ATOM 875 C CA . GLU A 1 114 ? -22.127 4.296 1.144 1.00 87.31 114 GLU A CA 1
ATOM 876 C C . GLU A 1 114 ? -21.600 5.564 0.455 1.00 87.31 114 GLU A C 1
ATOM 878 O O . GLU A 1 114 ? -22.361 6.320 -0.146 1.00 87.31 114 GLU A O 1
ATOM 883 N N . MET A 1 115 ? -20.284 5.796 0.490 1.00 86.94 115 MET A N 1
ATOM 884 C CA . MET A 1 115 ? -19.655 6.941 -0.177 1.00 86.94 115 MET A CA 1
ATOM 885 C C . MET A 1 115 ? -19.754 6.852 -1.703 1.00 86.94 115 MET A C 1
ATOM 887 O O . MET A 1 115 ? -19.901 7.882 -2.361 1.00 86.94 115 MET A O 1
ATOM 891 N N . ARG A 1 116 ? -19.704 5.641 -2.272 1.00 81.75 116 ARG A N 1
ATOM 892 C CA . ARG A 1 116 ? -19.862 5.432 -3.717 1.00 81.75 116 ARG A CA 1
ATOM 893 C C . ARG A 1 116 ? -21.270 5.786 -4.188 1.00 81.75 116 ARG A C 1
ATOM 895 O O . ARG A 1 116 ? -21.412 6.455 -5.210 1.00 81.75 116 ARG A O 1
ATOM 902 N N . ASP A 1 117 ? -22.282 5.403 -3.419 1.00 75.62 117 ASP A N 1
ATOM 903 C CA . ASP A 1 117 ? -23.677 5.718 -3.735 1.00 75.62 117 ASP A CA 1
ATOM 904 C C . ASP A 1 117 ? -23.930 7.239 -3.703 1.00 75.62 117 ASP A C 1
ATOM 906 O O . ASP A 1 117 ? -24.661 7.779 -4.535 1.00 75.62 117 ASP A O 1
ATOM 910 N N . VAL A 1 118 ? -23.265 7.969 -2.798 1.00 75.25 118 VAL A N 1
ATOM 911 C CA . VAL A 1 118 ? -23.328 9.442 -2.750 1.00 75.25 118 VAL A CA 1
ATOM 912 C C . VAL A 1 118 ? -22.689 10.091 -3.987 1.00 75.25 118 VAL A C 1
ATOM 914 O O . VAL A 1 118 ? -23.202 11.095 -4.489 1.00 75.25 118 VAL A O 1
ATOM 917 N N . GLU A 1 119 ? -21.596 9.530 -4.508 1.00 71.25 119 GLU A N 1
ATOM 918 C CA . GLU A 1 119 ? -20.916 10.048 -5.702 1.00 71.25 119 GLU A CA 1
ATOM 919 C C . GLU A 1 119 ? -21.767 9.874 -6.975 1.00 71.25 119 GLU A C 1
ATOM 921 O O . GLU A 1 119 ? -21.869 10.801 -7.785 1.00 71.25 119 GLU A O 1
ATOM 926 N N . GLU A 1 120 ? -22.468 8.742 -7.117 1.00 64.62 120 GLU A N 1
ATOM 927 C CA . GLU A 1 120 ? -23.390 8.498 -8.238 1.00 64.62 120 GLU A CA 1
ATOM 928 C C . GLU A 1 120 ? -24.594 9.457 -8.224 1.00 64.62 120 GLU A C 1
ATOM 930 O O . GLU A 1 120 ? -25.006 9.975 -9.269 1.00 64.62 120 GLU A O 1
ATOM 935 N N . VAL A 1 121 ? -25.154 9.747 -7.045 1.00 67.62 121 VAL A N 1
ATOM 936 C CA . VAL A 1 121 ? -26.277 10.690 -6.915 1.00 67.62 121 VAL A CA 1
ATOM 937 C C . VAL A 1 121 ? -25.880 12.099 -7.372 1.00 67.62 121 VAL A C 1
ATOM 939 O O . VAL A 1 121 ? -26.668 12.761 -8.050 1.00 67.62 121 VAL A O 1
ATOM 942 N N . ASN A 1 122 ? -24.658 12.554 -7.077 1.00 69.38 122 ASN A N 1
ATOM 943 C CA . ASN A 1 122 ? -24.195 13.888 -7.466 1.00 69.38 122 ASN A CA 1
ATOM 944 C C . ASN A 1 122 ? -24.103 14.064 -8.995 1.00 69.38 122 ASN A C 1
ATOM 946 O O . ASN A 1 122 ? -24.635 15.030 -9.542 1.00 69.38 122 ASN A O 1
ATOM 950 N N . ALA A 1 123 ? -23.529 13.094 -9.712 1.00 70.62 123 ALA A N 1
ATOM 951 C CA . ALA A 1 123 ? -23.441 13.153 -11.175 1.00 70.62 123 ALA A CA 1
ATOM 952 C C . ALA A 1 123 ? -24.831 13.207 -11.841 1.00 70.62 123 ALA A C 1
ATOM 954 O O . ALA A 1 123 ? -25.065 13.962 -12.790 1.00 70.62 123 ALA A O 1
ATOM 955 N N . ASN A 1 124 ? -25.794 12.450 -11.311 1.00 69.38 124 ASN A N 1
ATOM 956 C CA . ASN A 1 124 ? -27.173 12.481 -11.795 1.00 69.38 124 ASN A CA 1
ATOM 957 C C . ASN A 1 124 ? -27.850 13.841 -11.530 1.00 69.38 124 ASN A C 1
ATOM 959 O O . ASN A 1 124 ? -28.546 14.357 -12.407 1.00 69.38 124 ASN A O 1
ATOM 963 N N . LEU A 1 125 ? -27.598 14.468 -10.376 1.00 72.50 125 LEU A N 1
ATOM 964 C CA . LEU A 1 125 ? -28.087 15.817 -10.063 1.00 72.50 125 LEU A CA 1
ATOM 965 C C . LEU A 1 125 ? -27.506 16.875 -11.011 1.00 72.50 125 LEU A C 1
ATOM 967 O O . LEU A 1 125 ? -28.247 17.730 -11.496 1.00 72.50 125 LEU A O 1
ATOM 971 N N . GLU A 1 126 ? -26.213 16.804 -11.335 1.00 73.69 126 GLU A N 1
ATOM 972 C CA . GLU A 1 126 ? -25.577 17.724 -12.286 1.00 73.69 126 GLU A CA 1
ATOM 973 C C . GLU A 1 126 ? -26.223 17.636 -13.674 1.00 73.69 126 GLU A C 1
ATOM 975 O O . GLU A 1 126 ? -26.594 18.657 -14.260 1.00 73.69 126 GLU A O 1
ATOM 980 N N . THR A 1 127 ? -26.443 16.421 -14.184 1.00 67.38 127 THR A N 1
ATOM 981 C CA . THR A 1 127 ? -27.111 16.231 -15.482 1.00 67.38 127 THR A CA 1
ATOM 982 C C . THR A 1 127 ? -28.563 16.711 -15.467 1.00 67.38 127 THR A C 1
ATOM 984 O O . THR A 1 127 ? -29.033 17.281 -16.454 1.00 67.38 127 THR A O 1
ATOM 987 N N . GLN A 1 128 ? -29.269 16.555 -14.342 1.00 69.75 128 GLN A N 1
ATOM 988 C CA . GLN A 1 128 ? -30.632 17.047 -14.179 1.00 69.75 128 GLN A CA 1
ATOM 989 C C . GLN A 1 128 ? -30.681 18.578 -14.152 1.00 69.75 128 GLN A C 1
ATOM 991 O O . GLN A 1 128 ? -31.539 19.169 -14.807 1.00 69.75 128 GLN A O 1
ATOM 996 N N . ILE A 1 129 ? -29.752 19.233 -13.453 1.00 76.69 129 ILE A N 1
ATOM 997 C CA . ILE A 1 129 ? -29.652 20.698 -13.409 1.00 76.69 129 ILE A CA 1
ATOM 998 C C . ILE A 1 129 ? -29.335 21.251 -14.801 1.00 76.69 129 ILE A C 1
ATOM 1000 O O . ILE A 1 129 ? -29.993 22.188 -15.251 1.00 76.69 129 ILE A O 1
ATOM 1004 N N . ILE A 1 130 ? -28.383 20.642 -15.513 1.00 74.25 130 ILE A N 1
ATOM 1005 C CA . ILE A 1 130 ? -27.987 21.064 -16.864 1.00 74.25 130 ILE A CA 1
ATOM 1006 C C . ILE A 1 130 ? -29.135 20.881 -17.869 1.00 74.25 130 ILE A C 1
ATOM 1008 O O . ILE A 1 130 ? -29.299 21.701 -18.771 1.00 74.25 130 ILE A O 1
ATOM 1012 N N . ASN A 1 131 ? -29.952 19.836 -17.709 1.00 71.06 131 ASN A N 1
ATOM 1013 C CA . ASN A 1 131 ? -31.069 19.539 -18.608 1.00 71.06 131 ASN A CA 1
ATOM 1014 C C . ASN A 1 131 ? -32.406 20.175 -18.175 1.00 71.06 131 ASN A C 1
ATOM 1016 O O . ASN A 1 131 ? -33.428 19.989 -18.836 1.00 71.06 131 ASN A O 1
ATOM 1020 N N . THR A 1 132 ? -32.442 20.930 -17.073 1.00 74.00 132 THR A N 1
ATOM 1021 C CA . THR A 1 132 ? -33.669 21.621 -16.660 1.00 74.00 132 THR A CA 1
ATOM 1022 C C . THR A 1 132 ? -33.803 22.931 -17.446 1.00 74.00 132 THR A C 1
ATOM 1024 O O . THR A 1 132 ? -32.955 23.816 -17.311 1.00 74.00 132 THR A O 1
ATOM 1027 N N . PRO A 1 133 ? -34.859 23.123 -18.261 1.00 65.06 133 PRO A N 1
ATOM 1028 C CA . PRO A 1 133 ? -35.049 24.381 -18.970 1.00 65.06 133 PRO A CA 1
ATOM 1029 C C . PRO A 1 133 ? -35.305 25.514 -17.968 1.00 65.06 133 PRO A C 1
ATOM 1031 O O . PRO A 1 133 ? -36.197 25.419 -17.123 1.00 65.06 133 PRO A O 1
ATOM 10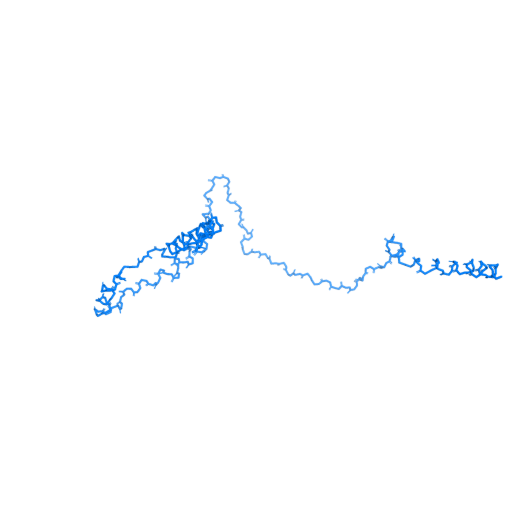34 N N . SER A 1 134 ? -34.535 26.603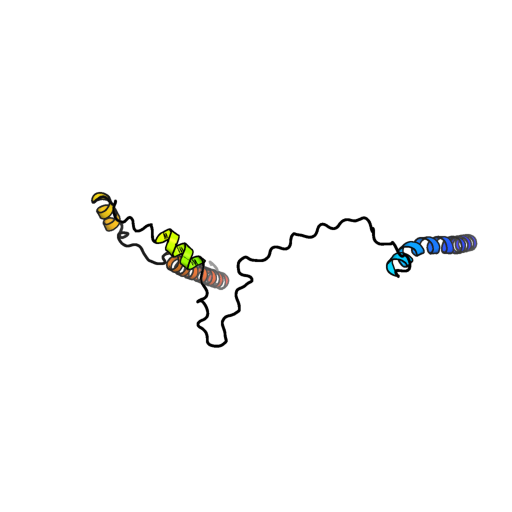 -18.077 1.00 61.59 134 SER A N 1
ATOM 1035 C CA . SER A 1 134 ? -34.719 27.807 -17.258 1.00 61.59 134 SER A CA 1
ATOM 1036 C C . SER A 1 134 ? -36.147 28.326 -17.420 1.00 61.59 134 SER A C 1
ATOM 1038 O O . SER A 1 134 ? -36.547 28.802 -18.488 1.00 61.59 134 SER A O 1
ATOM 1040 N N . LYS A 1 135 ? -36.945 28.191 -16.357 1.00 57.12 135 LYS A N 1
ATOM 1041 C CA . LYS A 1 135 ? -38.310 28.706 -16.296 1.00 57.12 135 LYS A CA 1
ATOM 1042 C C . LYS A 1 135 ? -38.238 30.223 -16.458 1.00 57.12 135 LYS A C 1
ATOM 1044 O O . LYS A 1 135 ? -37.833 30.920 -15.531 1.00 57.12 135 LYS A O 1
ATOM 1049 N N . LYS A 1 136 ? -38.633 30.739 -17.630 1.00 54.91 136 LYS A N 1
ATOM 1050 C CA . LYS A 1 136 ? -38.808 32.181 -17.835 1.00 54.91 136 LYS A CA 1
ATOM 1051 C C . LYS A 1 136 ? -39.804 32.700 -16.798 1.00 54.91 136 LYS A C 1
ATOM 1053 O O . LYS A 1 136 ? -40.993 32.392 -16.855 1.00 54.91 136 LYS A O 1
ATOM 1058 N N . ILE A 1 137 ? -39.285 33.469 -15.852 1.00 54.09 137 ILE A N 1
ATOM 1059 C CA . ILE A 1 137 ? -40.047 34.399 -15.030 1.00 54.09 137 ILE A CA 1
ATOM 1060 C C . ILE A 1 137 ? -40.636 35.457 -15.973 1.00 54.09 137 ILE A C 1
ATOM 1062 O O . ILE A 1 137 ? -39.893 36.119 -16.698 1.00 54.09 137 ILE A O 1
ATOM 1066 N N . ASN A 1 138 ? -41.969 35.486 -16.047 1.00 46.53 138 ASN A N 1
ATOM 1067 C CA . ASN A 1 138 ? -42.749 36.568 -16.654 1.00 46.53 138 ASN A CA 1
ATOM 1068 C C . ASN A 1 138 ? -42.679 37.781 -15.726 1.00 46.53 138 ASN A C 1
ATOM 1070 O O . ASN A 1 138 ? -42.959 37.566 -14.523 1.00 46.53 138 ASN A O 1
#

Secondary structure (DSSP, 8-state):
-HHHHHHHHHHHHHHHHHTTHHHHHHHTT-S-----TT----PPP-PPPTTTT-PPPPTTS-PPP---HHHHHHHHHHTT---TT---HHHHHHHHHTT-SS--TTHHHHHHHHHHHHHHHHHHHHHHHHTS------

pLDDT: mean 76.94, std 9.08, range [46.53, 92.5]